Protein AF-A0A523KIH4-F1 (afdb_monomer_lite)

Secondary structure (DSSP, 8-state):
----------HHHHHHHHHHHHHHHHHHHTT------GGG-PPP--PPP-------PPP----------------S-------SS---EEEE-S-TT---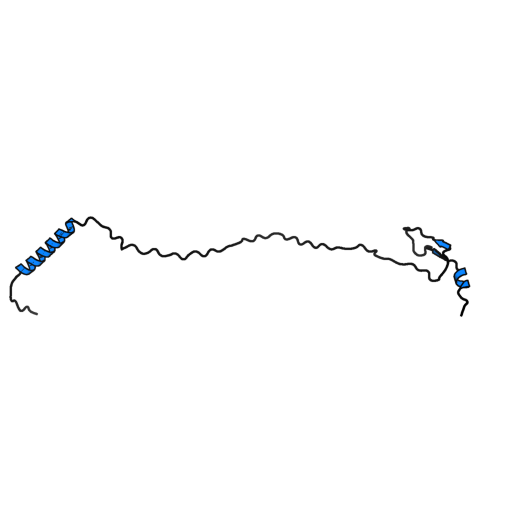-TT---EEE-THHHHHHS---

Foldseek 3Di:
DDDDDDDDDDPVVVVVVVVVVVVVVVVVVVPDDDDDDPVPDDDDDPDPDPDDDDDDDDDDDDDDDDDDDDDDDDDPDDDDDDDPDDFDWDDAQDDPPDDDDPPGGGTDGDCVVVVVPPDDD

pLDDT: mean 75.43, std 13.64, range [40.12, 91.69]

Radius of gyration: 67.26 Å; chains: 1; bounding box: 136×37×140 Å

Structure (mmCIF, N/CA/C/O backbone):
data_AF-A0A523KIH4-F1
#
_entry.id   AF-A0A523KIH4-F1
#
loop_
_atom_site.group_PDB
_atom_site.id
_atom_site.type_symbol
_atom_site.label_atom_id
_atom_site.label_alt_id
_atom_site.label_comp_id
_atom_site.label_asym_id
_atom_site.label_entity_id
_atom_site.label_seq_id
_atom_site.pdbx_PDB_ins_code
_atom_site.Cartn_x
_atom_site.Cartn_y
_atom_site.Cartn_z
_atom_site.occupancy
_atom_site.B_iso_or_equiv
_atom_site.auth_seq_id
_atom_site.auth_comp_id
_atom_site.auth_asym_id
_atom_site.auth_atom_id
_atom_site.pdbx_PDB_model_num
ATOM 1 N N . MET A 1 1 ? 107.332 -4.294 -74.606 1.00 41.84 1 MET A N 1
ATOM 2 C CA . MET A 1 1 ? 108.318 -4.668 -75.638 1.00 41.84 1 MET A CA 1
ATOM 3 C C . MET A 1 1 ? 107.647 -5.518 -76.693 1.00 41.84 1 MET A C 1
ATOM 5 O O . MET A 1 1 ? 107.159 -6.586 -76.376 1.00 41.84 1 MET A O 1
ATOM 9 N N . LYS A 1 2 ? 107.666 -4.979 -77.917 1.00 40.12 2 LYS A N 1
ATOM 10 C CA . LYS A 1 2 ? 107.912 -5.685 -79.179 1.00 40.12 2 LYS A CA 1
ATOM 11 C C . LYS A 1 2 ? 106.920 -6.809 -79.505 1.00 40.12 2 LYS A C 1
ATOM 13 O O . LYS A 1 2 ? 107.045 -7.923 -79.028 1.00 40.12 2 LYS A O 1
ATOM 18 N N . ARG A 1 3 ? 105.892 -6.506 -80.312 1.00 54.91 3 ARG A N 1
ATOM 19 C CA . ARG A 1 3 ? 105.977 -6.633 -81.788 1.00 54.91 3 ARG A CA 1
ATOM 20 C C . ARG A 1 3 ? 106.745 -7.889 -82.154 1.00 54.91 3 ARG A C 1
ATOM 22 O O . ARG A 1 3 ? 107.952 -7.829 -82.044 1.00 54.91 3 ARG A O 1
ATOM 29 N N . PHE A 1 4 ? 106.043 -8.915 -82.608 1.00 43.81 4 PHE A N 1
ATOM 30 C CA . PHE A 1 4 ? 106.456 -10.009 -83.495 1.00 43.81 4 PHE A CA 1
ATOM 31 C C . PHE A 1 4 ? 105.265 -10.986 -83.389 1.00 43.81 4 PHE A C 1
ATOM 33 O O . PHE A 1 4 ? 104.911 -11.382 -82.294 1.00 43.81 4 PHE A O 1
ATOM 40 N N . LEU A 1 5 ? 104.514 -11.348 -84.420 1.00 59.75 5 LEU A N 1
ATOM 41 C CA . LEU A 1 5 ? 104.965 -11.622 -85.763 1.00 59.75 5 LEU A CA 1
ATOM 42 C C . LEU A 1 5 ? 103.746 -11.642 -86.698 1.00 59.75 5 LEU A C 1
ATOM 44 O O . LEU A 1 5 ? 102.732 -12.277 -86.426 1.00 59.75 5 LEU A O 1
ATOM 48 N N . GLN A 1 6 ? 103.873 -10.917 -87.802 1.00 61.19 6 GLN A N 1
ATOM 49 C CA . GLN A 1 6 ? 103.025 -11.018 -88.982 1.00 61.19 6 GLN A CA 1
ATOM 50 C C . GLN A 1 6 ? 102.990 -12.460 -89.511 1.00 61.19 6 GLN A C 1
ATOM 52 O O . GLN A 1 6 ? 104.056 -13.059 -89.652 1.00 61.19 6 GLN A O 1
ATOM 57 N N . ARG A 1 7 ? 101.826 -12.944 -89.963 1.00 53.66 7 ARG A N 1
ATOM 58 C CA . ARG A 1 7 ? 101.710 -13.663 -91.247 1.00 53.66 7 ARG A CA 1
ATOM 59 C C . ARG A 1 7 ? 100.235 -13.822 -91.653 1.00 53.66 7 ARG A C 1
ATOM 61 O O . ARG A 1 7 ? 99.438 -14.303 -90.864 1.00 53.66 7 ARG A O 1
ATOM 68 N N . ASN A 1 8 ? 99.927 -13.467 -92.900 1.00 53.81 8 ASN A N 1
ATOM 69 C CA . ASN A 1 8 ? 98.686 -13.721 -93.655 1.00 53.81 8 ASN A CA 1
ATOM 70 C C . ASN A 1 8 ? 97.503 -12.737 -93.547 1.00 53.81 8 ASN A C 1
ATOM 72 O O . ASN A 1 8 ? 96.443 -12.997 -92.995 1.00 53.81 8 ASN A O 1
ATOM 76 N N . GLN A 1 9 ? 97.737 -11.604 -94.210 1.00 58.41 9 GLN A N 1
ATOM 77 C CA . GLN A 1 9 ? 96.862 -10.851 -95.115 1.00 58.41 9 GLN A CA 1
ATOM 78 C C . GLN A 1 9 ? 95.461 -11.424 -95.410 1.00 58.41 9 GLN A C 1
ATOM 80 O O . GLN A 1 9 ? 95.321 -12.381 -96.164 1.00 58.41 9 GLN A O 1
ATOM 85 N N . SER A 1 10 ? 94.426 -10.725 -94.937 1.00 56.53 10 SER A N 1
ATOM 86 C CA . SER A 1 10 ? 93.190 -10.457 -95.693 1.00 56.53 10 SER A CA 1
ATOM 87 C C . SER A 1 10 ? 92.411 -9.318 -95.016 1.00 56.53 10 SER A C 1
ATOM 89 O O . SER A 1 10 ? 91.389 -9.573 -94.380 1.00 56.53 10 SER A O 1
ATOM 91 N N . PRO A 1 11 ? 92.843 -8.043 -95.146 1.00 61.78 11 PRO A N 1
ATOM 92 C CA . PRO A 1 11 ? 92.003 -6.906 -94.734 1.00 61.78 11 PRO A CA 1
ATOM 93 C C . PRO A 1 11 ? 90.636 -6.920 -95.443 1.00 61.78 11 PRO A C 1
ATOM 95 O O . PRO A 1 11 ? 89.663 -6.381 -94.930 1.00 61.78 11 PRO A O 1
ATOM 98 N N . ILE A 1 12 ? 90.549 -7.616 -96.580 1.00 68.19 12 ILE A N 1
ATOM 99 C CA . ILE A 1 12 ? 89.334 -7.845 -97.364 1.00 68.19 12 ILE A CA 1
ATOM 100 C C . ILE A 1 12 ? 88.281 -8.642 -96.573 1.00 68.19 12 ILE A C 1
ATOM 102 O O . ILE A 1 12 ? 87.105 -8.298 -96.627 1.00 68.19 12 ILE A O 1
ATOM 106 N N . ALA A 1 13 ? 88.676 -9.658 -95.796 1.00 71.69 13 ALA A N 1
ATOM 107 C CA . ALA A 1 13 ? 87.726 -10.469 -95.027 1.00 71.69 13 ALA A CA 1
ATOM 108 C C . ALA A 1 13 ? 87.114 -9.675 -93.860 1.00 71.69 13 ALA A C 1
ATOM 110 O O . ALA A 1 13 ? 85.902 -9.697 -93.655 1.00 71.69 13 ALA A O 1
ATOM 111 N N . ALA A 1 14 ? 87.943 -8.912 -93.141 1.00 73.75 14 ALA A N 1
ATOM 112 C CA . ALA A 1 14 ? 87.481 -8.034 -92.066 1.00 73.75 14 ALA A CA 1
ATOM 113 C C . ALA A 1 14 ? 86.567 -6.913 -92.593 1.00 73.75 14 ALA A C 1
ATOM 115 O O . ALA A 1 14 ? 85.528 -6.619 -91.996 1.00 73.75 14 ALA A O 1
ATOM 116 N N . LEU A 1 15 ? 86.915 -6.324 -93.744 1.00 82.25 15 LEU A N 1
ATOM 117 C CA . LEU A 1 15 ? 86.096 -5.306 -94.400 1.00 82.25 15 LEU A CA 1
ATOM 118 C C . LEU A 1 15 ? 84.750 -5.884 -94.861 1.00 82.25 15 LEU A C 1
ATOM 120 O O . LEU A 1 15 ? 83.715 -5.268 -94.628 1.00 82.25 15 LEU A O 1
ATOM 124 N N . GLY A 1 16 ? 84.748 -7.090 -95.439 1.00 86.19 16 GLY A N 1
ATOM 125 C CA . GLY A 1 16 ? 83.533 -7.771 -95.889 1.00 86.19 16 GLY A CA 1
ATOM 126 C C . GLY A 1 16 ? 82.533 -8.022 -94.759 1.00 86.19 16 GLY A C 1
ATOM 127 O O . GLY A 1 16 ? 81.358 -7.695 -94.901 1.00 86.19 16 GLY A O 1
ATOM 128 N N . ILE A 1 17 ? 82.996 -8.527 -93.610 1.00 85.50 17 ILE A N 1
ATOM 129 C CA . ILE A 1 17 ? 82.136 -8.779 -92.438 1.00 85.50 17 ILE A CA 1
ATOM 130 C C . ILE A 1 17 ? 81.565 -7.472 -91.880 1.00 85.50 17 ILE A C 1
ATOM 132 O O . ILE A 1 17 ? 80.386 -7.408 -91.525 1.00 85.50 17 ILE A O 1
ATOM 136 N N . THR A 1 18 ? 82.390 -6.423 -91.830 1.00 85.19 18 THR A N 1
ATOM 137 C CA . THR A 1 18 ? 81.966 -5.103 -91.348 1.00 85.19 18 THR A CA 1
ATOM 138 C C . THR A 1 18 ? 80.864 -4.542 -92.244 1.00 85.19 18 THR A C 1
ATOM 140 O O . THR A 1 18 ? 79.792 -4.206 -91.749 1.00 85.19 18 THR A O 1
ATOM 143 N N . VAL A 1 19 ? 81.075 -4.538 -93.566 1.00 91.44 19 VAL A N 1
ATOM 144 C CA . VAL A 1 19 ? 80.085 -4.054 -94.542 1.00 91.44 19 VAL A CA 1
ATOM 145 C C . VAL A 1 19 ? 78.804 -4.884 -94.497 1.00 91.44 19 VAL A C 1
ATOM 147 O O . VAL A 1 19 ? 77.721 -4.307 -94.465 1.00 91.44 19 VAL A O 1
ATOM 150 N N . ALA A 1 20 ? 78.903 -6.214 -94.441 1.00 88.94 20 ALA A N 1
ATOM 151 C CA . ALA A 1 20 ? 77.740 -7.096 -94.355 1.00 88.94 20 ALA A CA 1
ATOM 152 C C . ALA A 1 20 ? 76.897 -6.818 -93.100 1.00 88.94 20 ALA A C 1
ATOM 154 O O . ALA A 1 20 ? 75.673 -6.738 -93.181 1.00 88.94 20 ALA A O 1
ATOM 155 N N . SER A 1 21 ? 77.550 -6.601 -91.955 1.00 83.62 21 SER A N 1
ATOM 156 C CA . SER A 1 21 ? 76.873 -6.283 -90.693 1.00 83.62 21 SER A CA 1
ATOM 157 C C . SER A 1 21 ? 76.201 -4.909 -90.742 1.00 83.62 21 SER A C 1
ATOM 159 O O . SER A 1 21 ? 75.058 -4.765 -90.312 1.00 83.62 21 SER A O 1
ATOM 161 N N . THR A 1 22 ? 76.874 -3.900 -91.307 1.00 85.88 22 THR A N 1
ATOM 162 C CA . THR A 1 22 ? 76.299 -2.558 -91.476 1.00 85.88 22 THR A CA 1
ATOM 163 C C . THR A 1 22 ? 75.101 -2.575 -92.425 1.00 85.88 22 THR A C 1
ATOM 165 O O . THR A 1 22 ? 74.081 -1.964 -92.114 1.00 85.88 22 THR A O 1
ATOM 168 N N . LEU A 1 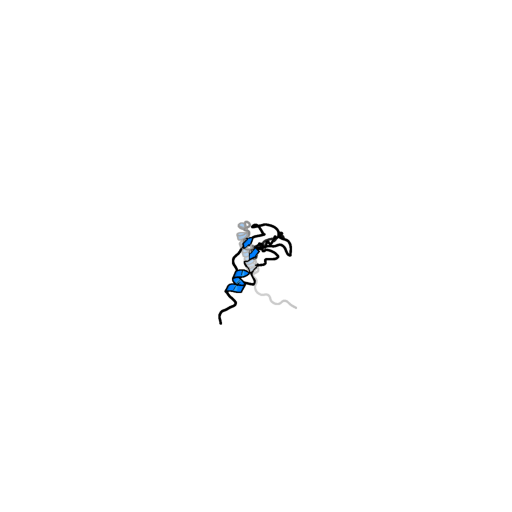23 ? 75.184 -3.307 -93.545 1.00 86.62 23 LEU A N 1
ATOM 169 C CA . LEU A 1 23 ? 74.067 -3.457 -94.483 1.00 86.62 23 LEU A CA 1
ATOM 170 C C . LEU A 1 23 ? 72.874 -4.172 -93.837 1.00 86.62 23 LEU A C 1
ATOM 172 O O . LEU A 1 23 ? 71.733 -3.765 -94.038 1.00 86.62 23 LEU A O 1
ATOM 176 N N . TRP A 1 24 ? 73.135 -5.218 -93.050 1.00 86.38 24 TRP A N 1
ATOM 177 C CA . TRP A 1 24 ? 72.094 -5.980 -92.365 1.00 86.38 24 TRP A CA 1
ATOM 178 C C . TRP A 1 24 ? 71.329 -5.123 -91.353 1.00 86.38 24 TRP A C 1
ATOM 180 O O . TRP A 1 24 ? 70.098 -5.118 -91.352 1.00 86.38 24 TRP A O 1
ATOM 190 N N . LEU A 1 25 ? 72.048 -4.329 -90.554 1.00 81.88 25 LEU A N 1
ATOM 191 C CA . LEU A 1 25 ? 71.435 -3.398 -89.607 1.00 81.88 25 LEU A CA 1
ATOM 192 C C . LEU A 1 25 ? 70.618 -2.316 -90.322 1.00 81.88 25 LEU A C 1
ATOM 194 O O . LEU A 1 25 ? 69.469 -2.087 -89.949 1.00 81.88 25 LEU A O 1
ATOM 198 N N . LEU A 1 26 ? 71.158 -1.709 -91.386 1.00 78.19 26 LEU A N 1
ATOM 199 C CA . LEU A 1 26 ? 70.426 -0.704 -92.168 1.00 78.19 26 LEU A CA 1
ATOM 200 C C . LEU A 1 26 ? 69.159 -1.277 -92.819 1.00 78.19 26 LEU A C 1
ATOM 202 O O . LEU A 1 26 ? 68.142 -0.587 -92.891 1.00 78.19 26 LEU A O 1
ATOM 206 N N . SER A 1 27 ? 69.196 -2.542 -93.253 1.00 76.44 27 SER A N 1
ATOM 207 C CA . SER A 1 27 ? 68.032 -3.229 -93.822 1.00 76.44 27 SER A CA 1
ATOM 208 C C . SER A 1 27 ? 66.926 -3.472 -92.790 1.00 76.44 27 SER A C 1
ATOM 210 O O . SER A 1 27 ? 65.760 -3.558 -93.171 1.00 76.44 27 SER A O 1
ATOM 212 N N . GLY A 1 28 ? 67.265 -3.579 -91.502 1.00 67.38 28 GLY A N 1
ATOM 213 C CA . GLY A 1 28 ? 66.299 -3.761 -90.415 1.00 67.38 28 GLY A CA 1
ATOM 214 C C . GLY A 1 28 ? 65.718 -2.452 -89.871 1.00 67.38 28 GLY A C 1
ATOM 215 O O . GLY A 1 28 ? 64.570 -2.422 -89.433 1.00 67.38 28 GLY A O 1
ATOM 216 N N . THR A 1 29 ? 66.467 -1.345 -89.931 1.00 68.44 29 THR A N 1
ATOM 217 C CA . THR A 1 29 ? 66.033 -0.053 -89.363 1.00 68.44 29 THR A CA 1
ATOM 218 C C . THR A 1 29 ? 65.024 0.710 -90.226 1.00 68.44 29 THR A C 1
ATOM 220 O O . THR A 1 29 ? 64.397 1.649 -89.747 1.00 68.44 29 THR A O 1
ATOM 223 N N . GLY A 1 30 ? 64.813 0.304 -91.484 1.00 60.09 30 GLY A N 1
ATOM 224 C CA . GLY A 1 30 ? 63.793 0.892 -92.367 1.00 60.09 30 GLY A CA 1
ATOM 225 C C . GLY A 1 30 ? 62.341 0.579 -91.969 1.00 60.09 30 GLY A C 1
ATOM 226 O O . GLY A 1 30 ? 61.424 1.180 -92.522 1.00 60.09 30 GLY A O 1
ATOM 227 N N . ALA A 1 31 ? 62.126 -0.334 -91.012 1.00 58.56 31 ALA A N 1
ATOM 228 C CA . ALA A 1 31 ? 60.803 -0.768 -90.552 1.00 58.56 31 ALA A CA 1
ATOM 229 C C . ALA A 1 31 ? 60.540 -0.520 -89.051 1.00 58.56 31 ALA A C 1
ATOM 231 O O . ALA A 1 31 ? 59.519 -0.962 -88.527 1.00 58.56 31 ALA A O 1
ATOM 232 N N . THR A 1 32 ? 61.412 0.201 -88.338 1.00 57.44 32 THR A N 1
ATOM 233 C CA . THR A 1 32 ? 61.204 0.515 -86.914 1.00 57.44 32 THR A CA 1
ATOM 234 C C . THR A 1 32 ? 60.481 1.849 -86.750 1.00 57.44 32 THR A C 1
ATOM 236 O O . THR A 1 32 ? 61.052 2.843 -86.302 1.00 57.44 32 THR A O 1
ATOM 239 N N . GLY A 1 33 ? 59.198 1.869 -87.118 1.00 53.84 33 GLY A N 1
ATOM 240 C CA . GLY A 1 33 ? 58.251 2.783 -86.485 1.00 53.84 33 GLY A CA 1
ATOM 241 C C . GLY A 1 33 ? 58.174 2.441 -84.996 1.00 53.84 33 GLY A C 1
ATOM 242 O O . GLY A 1 33 ? 58.111 1.265 -84.645 1.00 53.84 33 GLY A O 1
ATOM 243 N N . SER A 1 34 ? 58.242 3.451 -84.126 1.00 53.41 34 SER A N 1
ATOM 244 C CA . SER A 1 34 ? 58.220 3.311 -82.664 1.00 53.41 34 SER A CA 1
ATOM 245 C C . SER A 1 34 ? 57.078 2.417 -82.167 1.00 53.41 34 SER A C 1
ATOM 247 O O . SER A 1 34 ? 55.968 2.892 -81.930 1.00 53.41 34 SER A O 1
ATOM 249 N N . ALA A 1 35 ? 57.365 1.141 -81.928 1.00 56.28 35 ALA A N 1
ATOM 250 C CA . ALA A 1 35 ? 56.558 0.294 -81.068 1.00 56.28 35 ALA A CA 1
ATOM 251 C C . ALA A 1 35 ? 57.091 0.461 -79.638 1.00 56.28 35 ALA A C 1
ATOM 253 O O . ALA A 1 35 ? 58.185 0.002 -79.312 1.00 56.28 35 ALA A O 1
ATOM 254 N N . ARG A 1 36 ? 56.343 1.185 -78.798 1.00 54.41 36 ARG A N 1
ATOM 255 C CA . ARG A 1 36 ? 56.550 1.181 -77.343 1.00 54.41 36 ARG A CA 1
ATOM 256 C C . ARG A 1 36 ? 56.330 -0.243 -76.840 1.00 54.41 36 ARG A C 1
ATOM 258 O O . ARG A 1 36 ? 55.273 -0.810 -77.095 1.00 54.41 36 ARG A O 1
ATOM 265 N N . ASP A 1 37 ? 57.312 -0.778 -76.129 1.00 51.59 37 ASP A N 1
ATOM 266 C CA . ASP A 1 37 ? 57.230 -2.073 -75.463 1.00 51.59 37 ASP A CA 1
ATOM 267 C C . ASP A 1 37 ? 56.373 -1.940 -74.181 1.00 51.59 37 ASP A C 1
ATOM 269 O O . ASP A 1 37 ? 56.773 -1.214 -73.265 1.00 51.59 37 ASP A O 1
ATOM 273 N N . PRO A 1 38 ? 55.190 -2.579 -74.093 1.00 56.69 38 PRO A N 1
ATOM 274 C CA . PRO A 1 38 ? 54.322 -2.524 -72.912 1.00 56.69 38 PRO A CA 1
ATOM 275 C C . PRO A 1 38 ? 54.864 -3.343 -71.724 1.00 56.69 38 PRO A C 1
ATOM 277 O O . PRO A 1 38 ? 54.243 -3.384 -70.667 1.00 56.69 38 PRO A O 1
ATOM 280 N N . SER A 1 39 ? 56.028 -3.983 -71.863 1.00 59.97 39 SER A N 1
ATOM 281 C CA . SER A 1 39 ? 56.614 -4.868 -70.845 1.00 59.97 39 SER A CA 1
ATOM 282 C C . SER A 1 39 ? 57.292 -4.146 -69.671 1.00 59.97 39 SER A C 1
ATOM 284 O O . SER A 1 39 ? 57.735 -4.799 -68.729 1.00 59.97 39 SER A O 1
ATOM 286 N N . LEU A 1 40 ? 57.407 -2.812 -69.713 1.00 56.12 40 LEU A N 1
ATOM 287 C CA . LEU A 1 40 ? 58.065 -1.996 -68.678 1.00 56.12 40 LEU A CA 1
ATOM 288 C C . LEU A 1 40 ? 57.088 -1.374 -67.663 1.00 56.12 40 LEU A C 1
ATOM 290 O O . LEU A 1 40 ? 57.450 -0.436 -66.950 1.00 56.12 40 LEU A O 1
ATOM 294 N N . GLU A 1 41 ? 55.856 -1.874 -67.578 1.00 59.88 41 GLU A N 1
ATOM 295 C CA . GLU A 1 41 ? 54.870 -1.402 -66.607 1.00 59.88 41 GLU A CA 1
ATOM 296 C C . GLU A 1 41 ? 54.967 -2.225 -65.312 1.00 59.88 41 GLU A C 1
ATOM 298 O O . GLU A 1 41 ? 54.750 -3.437 -65.296 1.00 59.88 41 GLU A O 1
ATOM 303 N N . ALA A 1 42 ? 55.369 -1.573 -64.216 1.00 64.25 42 ALA A N 1
ATOM 304 C CA . ALA A 1 42 ? 55.468 -2.218 -62.909 1.00 64.25 42 ALA A CA 1
ATOM 305 C C . ALA A 1 42 ? 54.080 -2.714 -62.454 1.00 64.25 42 ALA A C 1
ATOM 307 O O . ALA A 1 42 ? 53.099 -1.982 -62.611 1.00 64.25 42 ALA A O 1
ATOM 308 N N . PRO A 1 43 ? 53.971 -3.922 -61.865 1.00 63.94 43 PRO A N 1
ATOM 309 C CA . PRO A 1 43 ? 52.685 -4.445 -61.428 1.00 63.94 43 PRO A CA 1
ATOM 310 C C . PRO A 1 43 ? 52.063 -3.527 -60.362 1.00 63.94 43 PRO A C 1
ATOM 312 O O . PRO A 1 43 ? 52.781 -3.011 -59.496 1.00 63.94 43 PRO A O 1
ATOM 315 N N . PRO A 1 44 ? 50.736 -3.311 -60.394 1.00 61.72 44 PRO A N 1
ATOM 316 C CA . PRO A 1 44 ? 50.060 -2.499 -59.396 1.00 61.72 44 PRO A CA 1
ATOM 317 C C . PRO A 1 44 ? 50.229 -3.144 -58.016 1.00 61.72 44 PRO A C 1
ATOM 319 O O . PRO A 1 44 ? 49.926 -4.317 -57.817 1.00 61.72 44 PRO A O 1
ATOM 322 N N . VAL A 1 45 ? 50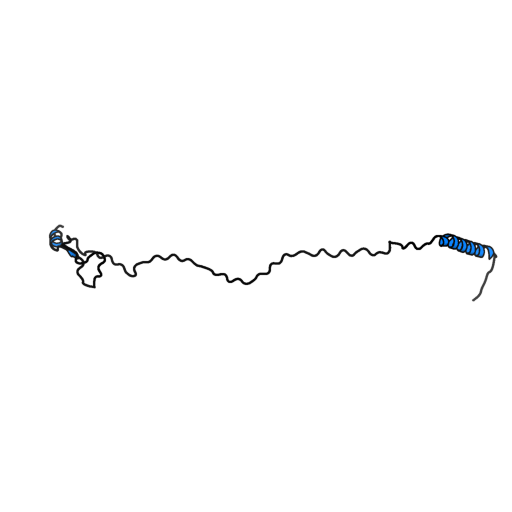.735 -2.372 -57.054 1.00 66.25 45 VAL A N 1
ATOM 323 C CA . VAL A 1 45 ? 50.823 -2.798 -55.653 1.00 66.25 45 VAL A CA 1
ATOM 324 C C . VAL A 1 45 ? 49.401 -2.937 -55.110 1.00 66.25 45 VAL A C 1
ATOM 326 O O . VAL A 1 45 ? 48.696 -1.934 -54.963 1.00 66.25 45 VAL A O 1
ATOM 329 N N . ASP A 1 46 ? 48.992 -4.170 -54.807 1.00 64.38 46 ASP A N 1
ATOM 330 C CA . ASP A 1 46 ? 47.725 -4.459 -54.138 1.00 64.38 46 ASP A CA 1
ATOM 331 C C . ASP A 1 46 ? 47.713 -3.769 -52.770 1.00 64.38 46 ASP A C 1
ATOM 333 O O . ASP A 1 46 ? 48.445 -4.119 -51.841 1.00 64.38 46 ASP A O 1
ATOM 337 N N . ARG A 1 47 ? 46.893 -2.723 -52.652 1.00 67.69 47 ARG A N 1
ATOM 338 C CA . ARG A 1 47 ? 46.693 -2.024 -51.382 1.00 67.69 47 ARG A CA 1
ATOM 339 C C . ARG A 1 47 ? 45.929 -2.967 -50.448 1.00 67.69 47 ARG A C 1
ATOM 341 O O . ARG A 1 47 ? 44.899 -3.497 -50.867 1.00 67.69 47 ARG A O 1
ATOM 348 N N . PRO A 1 48 ? 46.371 -3.166 -49.193 1.00 68.44 48 PRO A N 1
ATOM 349 C CA . PRO A 1 48 ? 45.674 -4.054 -48.273 1.00 68.44 48 PRO A CA 1
ATOM 350 C C . PRO A 1 48 ? 44.223 -3.596 -48.098 1.00 68.44 48 PRO A C 1
ATOM 352 O O . PRO A 1 48 ? 43.950 -2.407 -47.906 1.00 68.44 48 PRO A O 1
ATOM 355 N N . ALA A 1 49 ? 43.289 -4.545 -48.195 1.00 72.06 49 ALA A N 1
ATOM 356 C CA . ALA A 1 49 ? 41.864 -4.282 -48.058 1.00 72.06 49 ALA A CA 1
ATOM 357 C C . ALA A 1 49 ? 41.580 -3.598 -46.712 1.00 72.06 49 ALA A C 1
ATOM 359 O O . ALA A 1 49 ? 41.938 -4.108 -45.650 1.00 72.06 49 ALA A O 1
ATOM 360 N N . VAL A 1 50 ? 40.941 -2.428 -46.755 1.00 73.38 50 VAL A N 1
ATOM 361 C CA . VAL A 1 50 ? 40.639 -1.647 -45.551 1.00 73.38 50 VAL A CA 1
ATOM 362 C C . VAL A 1 50 ? 39.603 -2.401 -44.713 1.00 73.38 50 VAL A C 1
ATOM 364 O O . VAL A 1 50 ? 38.447 -2.550 -45.120 1.00 73.38 50 VAL A O 1
ATOM 367 N N . THR A 1 51 ? 40.013 -2.879 -43.537 1.00 75.69 51 THR A N 1
ATOM 368 C CA . THR A 1 51 ? 39.139 -3.577 -42.587 1.00 75.69 51 THR A CA 1
ATOM 369 C C . THR A 1 51 ? 38.005 -2.659 -42.141 1.00 75.69 51 THR A C 1
ATOM 371 O O . THR A 1 51 ? 38.216 -1.634 -41.492 1.00 75.69 51 THR A O 1
ATOM 374 N N . ARG A 1 52 ? 36.774 -3.034 -42.492 1.00 78.44 52 ARG A N 1
ATOM 375 C CA . ARG A 1 52 ? 35.574 -2.256 -42.184 1.00 78.44 52 ARG A CA 1
ATOM 376 C C . ARG A 1 52 ? 35.162 -2.479 -40.733 1.00 78.44 52 ARG A C 1
ATOM 378 O O . ARG A 1 52 ? 34.729 -3.569 -40.372 1.00 78.44 52 ARG A O 1
ATOM 385 N N . VAL A 1 53 ? 35.236 -1.427 -39.926 1.00 80.88 53 VAL A N 1
ATOM 386 C CA . VAL A 1 53 ? 34.727 -1.416 -38.549 1.00 80.88 53 VAL A CA 1
ATOM 387 C C . VAL A 1 53 ? 33.374 -0.713 -38.487 1.00 80.88 53 VAL A C 1
ATOM 389 O O . VAL A 1 53 ? 33.093 0.198 -39.264 1.00 80.88 53 VAL A O 1
ATOM 392 N N . ARG A 1 54 ? 32.517 -1.140 -37.558 1.00 77.50 54 ARG A N 1
ATOM 393 C CA . ARG A 1 54 ? 31.251 -0.467 -37.257 1.00 77.50 54 ARG A CA 1
ATOM 394 C C . ARG A 1 54 ? 31.414 0.267 -35.934 1.00 77.50 54 ARG A C 1
ATOM 396 O O . ARG A 1 54 ? 31.633 -0.367 -34.907 1.00 77.50 54 ARG A O 1
ATOM 403 N N . VAL A 1 55 ? 31.298 1.588 -35.972 1.00 83.00 55 VAL A N 1
ATOM 404 C CA . VAL A 1 55 ? 31.328 2.439 -34.779 1.00 83.00 55 VAL A CA 1
ATOM 405 C C . VAL A 1 55 ? 29.921 2.925 -34.455 1.00 83.00 55 VAL A C 1
ATOM 407 O O . VAL A 1 55 ? 29.096 3.113 -35.349 1.00 83.00 55 VAL A O 1
ATOM 410 N N . LYS A 1 56 ? 29.645 3.117 -33.167 1.00 82.56 56 LYS A N 1
ATOM 411 C CA . LYS A 1 56 ? 28.431 3.765 -32.678 1.00 82.56 56 LYS A CA 1
ATOM 412 C C . LYS A 1 56 ? 28.846 4.845 -31.690 1.00 82.56 56 LYS A C 1
ATOM 414 O O . LYS A 1 56 ? 29.458 4.534 -30.673 1.00 82.56 56 LYS A O 1
ATOM 419 N N . THR A 1 57 ? 28.504 6.091 -31.988 1.00 80.62 57 THR A N 1
ATOM 420 C CA . THR A 1 57 ? 28.703 7.208 -31.063 1.00 80.62 57 THR A CA 1
ATOM 421 C C . THR A 1 57 ? 27.627 7.135 -29.986 1.00 80.62 57 THR A C 1
ATOM 423 O O . THR A 1 57 ? 26.439 7.050 -30.299 1.00 80.62 57 THR A O 1
ATOM 426 N N . MET A 1 58 ? 28.036 7.087 -28.719 1.00 76.25 58 MET A N 1
ATOM 427 C CA . MET A 1 58 ? 27.117 7.100 -27.584 1.00 76.25 58 MET A CA 1
ATOM 428 C C . MET A 1 58 ? 27.052 8.510 -27.013 1.00 76.25 58 MET A C 1
ATOM 430 O O . MET A 1 58 ? 28.074 9.069 -26.624 1.00 76.25 58 MET A O 1
ATOM 434 N N . GLU A 1 59 ? 25.847 9.063 -26.950 1.00 82.94 59 GLU A N 1
ATOM 435 C CA . GLU A 1 59 ? 25.580 10.342 -26.301 1.00 82.94 59 GLU A CA 1
ATOM 436 C C . GLU A 1 59 ? 24.942 10.112 -24.932 1.00 82.94 59 GLU A C 1
ATOM 438 O O . GLU A 1 59 ? 24.200 9.149 -24.719 1.00 82.94 59 GLU A O 1
ATOM 443 N N . SER A 1 60 ? 25.253 10.997 -23.987 1.00 76.00 60 SER A N 1
ATOM 444 C CA . SER A 1 60 ? 24.705 10.926 -22.637 1.00 76.00 60 SER A CA 1
ATOM 445 C C . SER A 1 60 ? 23.225 11.289 -22.662 1.00 76.00 60 SER A C 1
ATOM 447 O O . SER A 1 60 ? 22.855 12.423 -22.965 1.00 76.00 60 SER A O 1
ATOM 449 N N . GLN A 1 61 ? 22.373 10.326 -22.322 1.00 81.12 61 GLN A N 1
ATOM 450 C CA . GLN A 1 61 ? 20.949 10.552 -22.117 1.00 81.12 61 GLN A CA 1
ATOM 451 C C . GLN A 1 61 ? 20.616 10.401 -20.635 1.00 81.12 61 GLN A C 1
ATOM 453 O O . GLN A 1 61 ? 21.070 9.474 -19.960 1.00 81.12 61 GLN A O 1
ATOM 458 N N . ARG A 1 62 ? 19.806 11.325 -20.114 1.00 74.69 62 ARG A N 1
ATOM 459 C CA . ARG A 1 62 ? 19.324 11.280 -18.732 1.00 74.69 62 ARG A CA 1
ATOM 460 C C . ARG A 1 62 ? 18.358 10.103 -18.580 1.00 74.69 62 ARG A C 1
ATOM 462 O O . ARG A 1 62 ? 17.227 10.168 -19.047 1.00 74.69 62 ARG A O 1
ATOM 469 N N . VAL A 1 63 ? 18.799 9.046 -17.903 1.00 78.62 63 VAL A N 1
ATOM 470 C CA . VAL A 1 63 ? 17.952 7.894 -17.568 1.00 78.62 63 VAL A CA 1
ATOM 471 C C . VAL A 1 63 ? 17.228 8.180 -16.257 1.00 78.62 63 VAL A C 1
ATOM 473 O O . VAL A 1 63 ? 17.849 8.205 -15.194 1.00 78.62 63 VAL A O 1
ATOM 476 N N . ILE A 1 64 ? 15.916 8.396 -16.326 1.00 76.94 64 ILE A N 1
ATOM 477 C CA . ILE A 1 64 ? 15.065 8.507 -15.139 1.00 76.94 64 ILE A CA 1
ATOM 478 C C . ILE A 1 64 ? 14.660 7.089 -14.740 1.00 76.94 64 ILE A C 1
ATOM 480 O O . ILE A 1 64 ? 14.022 6.378 -15.512 1.00 76.94 64 ILE A O 1
ATOM 484 N N . ARG A 1 65 ? 15.083 6.658 -13.551 1.00 80.69 65 ARG A N 1
ATOM 485 C CA . ARG A 1 65 ? 14.698 5.367 -12.974 1.00 80.69 65 ARG A CA 1
ATOM 486 C C . ARG A 1 65 ? 13.502 5.603 -12.063 1.00 80.69 65 ARG A C 1
ATOM 488 O O . ARG A 1 65 ? 13.639 6.298 -11.062 1.00 80.69 65 ARG A O 1
ATOM 495 N N . GLU A 1 66 ? 12.353 5.048 -12.418 1.00 80.81 66 GLU A N 1
ATOM 496 C CA . GLU A 1 66 ? 11.158 5.093 -11.579 1.00 80.81 66 GLU A CA 1
ATOM 497 C C . GLU A 1 66 ? 11.066 3.819 -10.733 1.00 80.81 66 GLU A C 1
ATOM 499 O O . GLU A 1 66 ? 11.337 2.717 -11.213 1.00 80.81 66 GLU A O 1
ATOM 504 N N . VAL A 1 67 ? 10.702 3.974 -9.460 1.00 79.31 67 VAL A N 1
ATOM 505 C CA . VAL A 1 67 ? 10.419 2.864 -8.546 1.00 79.31 67 VAL A CA 1
ATOM 506 C C . VAL A 1 67 ? 8.990 3.042 -8.054 1.00 79.31 67 VAL A C 1
ATOM 508 O O . VAL A 1 67 ? 8.702 3.968 -7.299 1.00 79.31 67 VAL A O 1
ATOM 511 N N . ILE A 1 68 ? 8.092 2.160 -8.491 1.00 79.50 68 ILE A N 1
ATOM 512 C CA . ILE A 1 68 ? 6.688 2.169 -8.071 1.00 79.50 68 ILE A CA 1
ATOM 513 C C . ILE A 1 68 ? 6.579 1.359 -6.778 1.00 79.50 68 ILE A C 1
ATOM 515 O O . ILE A 1 68 ? 6.739 0.138 -6.787 1.00 79.50 68 ILE A O 1
ATOM 519 N N . ILE A 1 69 ? 6.320 2.039 -5.660 1.00 85.38 69 ILE A N 1
ATOM 520 C CA . ILE A 1 69 ? 6.112 1.407 -4.353 1.00 85.38 69 ILE A CA 1
ATOM 521 C C . ILE A 1 69 ? 4.615 1.387 -4.054 1.00 85.38 69 ILE A C 1
ATOM 523 O O . ILE A 1 69 ? 3.980 2.432 -3.926 1.00 85.38 69 ILE A O 1
ATOM 527 N N . TYR A 1 70 ? 4.055 0.190 -3.902 1.00 84.00 70 TYR A N 1
ATOM 528 C CA . TYR A 1 70 ? 2.674 0.011 -3.468 1.00 84.00 70 TYR A CA 1
ATOM 529 C C . TYR A 1 70 ? 2.613 0.012 -1.938 1.00 84.00 70 TYR A C 1
ATOM 531 O O . TYR A 1 70 ? 3.091 -0.916 -1.290 1.00 84.00 70 TYR A O 1
ATOM 539 N N . GLY A 1 71 ? 2.024 1.058 -1.359 1.00 85.50 71 GLY A N 1
ATOM 540 C CA . GLY A 1 71 ? 1.742 1.151 0.073 1.00 85.50 71 GLY A CA 1
ATOM 541 C C . GLY A 1 71 ? 0.250 0.988 0.354 1.00 85.50 71 GLY A C 1
ATOM 542 O O . GLY A 1 71 ? -0.584 1.466 -0.412 1.00 85.50 71 GLY A O 1
ATOM 543 N N . LYS A 1 72 ? -0.096 0.328 1.462 1.00 82.56 72 LYS A N 1
ATOM 544 C CA . LYS A 1 72 ? -1.460 0.323 2.008 1.00 82.56 72 LYS A CA 1
ATOM 545 C C . LYS A 1 72 ? -1.518 1.286 3.189 1.00 82.56 72 LYS A C 1
ATOM 547 O O . LYS A 1 72 ? -0.590 1.329 3.992 1.00 82.56 72 LYS A O 1
ATOM 552 N N . THR A 1 73 ? -2.591 2.063 3.294 1.00 85.69 73 THR A N 1
ATOM 553 C CA . THR A 1 73 ? -2.816 2.933 4.452 1.00 85.69 73 THR A CA 1
ATOM 554 C C . THR A 1 73 ? -3.337 2.103 5.617 1.00 85.69 73 THR A C 1
ATOM 556 O O . THR A 1 73 ? -4.371 1.449 5.498 1.00 85.69 73 THR A O 1
ATOM 559 N N . GLU A 1 74 ? -2.645 2.165 6.749 1.00 83.94 74 GLU A N 1
ATOM 560 C CA . GLU A 1 74 ? -3.075 1.550 8.002 1.00 83.94 74 GLU A CA 1
ATOM 561 C C . GLU A 1 74 ? -3.307 2.624 9.066 1.00 83.94 74 GLU A C 1
ATOM 563 O O . GLU A 1 74 ? -2.708 3.702 9.046 1.00 83.94 74 GLU A O 1
ATOM 568 N N . ALA A 1 75 ? -4.213 2.345 10.002 1.00 83.94 75 ALA A N 1
ATOM 569 C CA . ALA A 1 75 ? -4.452 3.242 11.120 1.00 83.94 75 ALA A CA 1
ATOM 570 C C . ALA A 1 75 ? -3.212 3.279 12.024 1.00 83.94 75 ALA A C 1
ATOM 572 O O . ALA A 1 75 ? -2.737 2.235 12.462 1.00 83.94 75 ALA A O 1
ATOM 573 N N . SER A 1 76 ? -2.736 4.480 12.374 1.00 85.69 76 SER A N 1
ATOM 574 C CA . SER A 1 76 ? -1.590 4.645 13.284 1.00 85.69 76 SER A CA 1
ATOM 575 C C . SER A 1 76 ? -1.804 3.941 14.632 1.00 85.69 76 SER A C 1
ATOM 577 O O . SER A 1 76 ? -0.843 3.492 15.255 1.00 85.69 76 SER A O 1
ATOM 579 N N . ARG A 1 77 ? -3.062 3.846 15.090 1.00 85.00 77 ARG A N 1
ATOM 580 C CA . ARG A 1 77 ? -3.465 3.135 16.308 1.00 85.00 77 ARG A CA 1
ATOM 581 C C . ARG A 1 77 ? -4.847 2.520 16.111 1.00 85.00 77 ARG A C 1
ATOM 583 O O . ARG A 1 77 ? -5.762 3.198 15.651 1.00 85.00 77 ARG A O 1
ATOM 590 N N . SER A 1 78 ? -5.003 1.261 16.501 1.00 90.00 78 SER A N 1
ATOM 591 C CA . SER A 1 78 ? -6.287 0.561 16.551 1.00 90.00 78 SER A CA 1
ATOM 592 C C . SER A 1 78 ? -6.370 -0.221 17.856 1.00 90.00 78 SER A C 1
ATOM 594 O O . SER A 1 78 ? -5.395 -0.855 18.259 1.00 90.00 78 SER A O 1
ATOM 596 N N . VAL A 1 79 ? -7.513 -0.152 18.538 1.00 88.19 79 VAL A N 1
ATOM 597 C CA . VAL A 1 79 ? -7.752 -0.861 19.800 1.00 88.19 79 VAL A CA 1
ATOM 598 C C . VAL A 1 79 ? -9.094 -1.568 19.709 1.00 88.19 79 VAL A C 1
ATOM 600 O O . VAL A 1 79 ? -10.106 -0.963 19.368 1.00 88.19 79 VAL A O 1
ATOM 603 N N . THR A 1 80 ? -9.105 -2.856 20.040 1.00 90.50 80 THR A N 1
ATOM 604 C CA . THR A 1 80 ? -10.344 -3.620 20.208 1.00 90.50 80 THR A CA 1
ATOM 605 C C . THR A 1 80 ? -10.743 -3.578 21.675 1.00 90.50 80 THR A C 1
ATOM 607 O O . THR A 1 80 ? -10.041 -4.123 22.526 1.00 90.50 80 THR A O 1
ATOM 610 N N . LEU A 1 81 ? -11.864 -2.929 21.979 1.00 88.88 81 LEU A N 1
ATOM 611 C CA . LEU A 1 81 ? -12.413 -2.890 23.331 1.00 88.88 81 LEU A CA 1
ATOM 612 C C . LEU A 1 81 ? -13.148 -4.200 23.624 1.00 88.88 81 LEU A C 1
ATOM 614 O O . LEU A 1 81 ? -13.981 -4.638 22.833 1.00 88.88 81 LEU A O 1
ATOM 618 N N . ARG A 1 82 ? -12.837 -4.822 24.762 1.00 88.62 82 ARG A N 1
ATOM 619 C CA . ARG A 1 82 ? -13.501 -6.038 25.244 1.00 88.62 82 ARG A CA 1
ATOM 620 C C . ARG A 1 82 ? -14.039 -5.808 26.646 1.00 88.62 82 ARG A C 1
ATOM 622 O O . ARG A 1 82 ? -13.400 -5.138 27.456 1.00 88.62 82 ARG A O 1
ATOM 629 N N . ALA A 1 83 ? -15.205 -6.376 26.924 1.00 88.75 83 ALA A N 1
ATOM 630 C CA . ALA A 1 83 ? -15.741 -6.410 28.272 1.00 88.75 83 ALA A CA 1
ATOM 631 C C . ALA A 1 83 ? -14.875 -7.323 29.152 1.00 88.75 83 ALA A C 1
ATOM 633 O O . ALA A 1 83 ? -14.408 -8.367 28.703 1.00 88.75 83 ALA A O 1
ATOM 634 N N . LYS A 1 84 ? -14.654 -6.920 30.406 1.00 85.69 84 LYS A N 1
ATOM 635 C CA . LYS A 1 84 ? -13.933 -7.737 31.396 1.00 85.69 84 LYS A CA 1
ATOM 636 C C . LYS A 1 84 ? -14.776 -8.914 31.901 1.00 85.69 84 LYS A C 1
ATOM 638 O O . LYS A 1 84 ? -14.222 -9.907 32.354 1.00 85.69 84 LYS A O 1
ATOM 643 N N . ILE A 1 85 ? -16.094 -8.760 31.866 1.00 85.50 85 ILE A N 1
ATOM 644 C CA . ILE A 1 85 ? -17.071 -9.732 32.348 1.00 85.50 85 ILE A CA 1
ATOM 645 C C . ILE A 1 85 ? -18.094 -9.991 31.250 1.00 85.50 85 ILE A C 1
ATOM 647 O O . ILE A 1 85 ? -18.396 -9.091 30.461 1.00 85.50 85 ILE A O 1
ATOM 651 N N . ASP A 1 86 ? -18.646 -11.197 31.243 1.00 82.75 86 ASP A N 1
ATOM 652 C CA . ASP A 1 86 ? -19.821 -11.498 30.440 1.00 82.75 86 ASP A 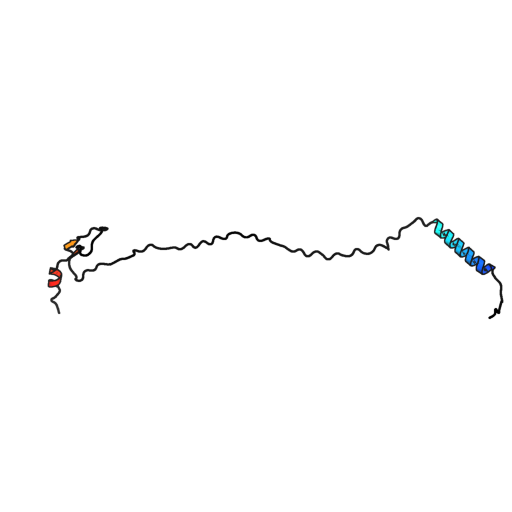CA 1
ATOM 653 C C . ASP A 1 86 ? -21.043 -10.834 31.074 1.00 82.75 86 ASP A C 1
ATOM 655 O O . ASP A 1 86 ? -21.235 -10.879 32.290 1.00 82.75 86 ASP A O 1
ATOM 659 N N . GLY A 1 87 ? -21.851 -10.183 30.246 1.00 84.94 87 GLY A N 1
ATOM 660 C CA . GLY A 1 87 ? -23.044 -9.488 30.698 1.00 84.94 87 GLY A CA 1
ATOM 661 C C . GLY A 1 87 ? -23.893 -9.018 29.528 1.00 84.94 87 GLY A C 1
ATOM 662 O O . GLY A 1 87 ? -23.386 -8.738 28.437 1.00 84.94 87 GLY A O 1
ATOM 663 N N . ARG A 1 88 ? -25.201 -8.897 29.748 1.00 87.44 88 ARG A N 1
ATOM 664 C CA . ARG A 1 88 ? -26.115 -8.302 28.766 1.00 87.44 88 ARG A CA 1
ATOM 665 C C . ARG A 1 88 ? -25.821 -6.809 28.582 1.00 87.44 88 ARG A C 1
ATOM 667 O O . ARG A 1 88 ? -25.696 -6.072 29.558 1.00 87.44 88 ARG A O 1
ATOM 674 N N . VAL A 1 89 ? -25.776 -6.346 27.330 1.00 90.62 89 VAL A N 1
ATOM 675 C CA . VAL A 1 89 ? -25.672 -4.915 26.996 1.00 90.62 89 VAL A CA 1
ATOM 676 C C . VAL A 1 89 ? -26.978 -4.204 27.343 1.00 90.62 89 VAL A C 1
ATOM 678 O O . VAL A 1 89 ? -28.042 -4.593 26.868 1.00 90.62 89 VAL A O 1
ATOM 681 N N . MET A 1 90 ? -26.883 -3.162 28.166 1.00 91.12 90 MET A N 1
ATOM 682 C CA . MET A 1 90 ? -28.009 -2.329 28.593 1.00 91.12 90 MET A CA 1
ATOM 683 C C . MET A 1 90 ? -28.104 -1.028 27.817 1.00 91.12 90 MET A C 1
ATOM 685 O O . MET A 1 90 ? -29.204 -0.570 27.530 1.00 91.12 90 MET A O 1
ATOM 689 N N . ASP A 1 91 ? -26.959 -0.438 27.488 1.00 88.44 91 ASP A N 1
ATOM 690 C CA . ASP A 1 91 ? -26.905 0.829 26.771 1.00 88.44 91 ASP A CA 1
ATOM 691 C C . ASP A 1 91 ? -25.599 0.948 25.979 1.00 88.44 91 ASP A C 1
ATOM 693 O O . ASP A 1 91 ? -24.567 0.399 26.381 1.00 88.44 91 ASP A O 1
ATOM 697 N N . ILE A 1 92 ? -25.648 1.676 24.864 1.00 91.25 92 ILE A N 1
ATOM 698 C CA . ILE A 1 92 ? -24.500 1.976 24.005 1.00 91.25 92 ILE A CA 1
ATOM 699 C C . ILE A 1 92 ? -24.363 3.497 23.948 1.00 91.25 92 ILE A C 1
ATOM 701 O O . ILE A 1 92 ? -25.132 4.180 23.276 1.00 91.25 92 ILE A O 1
ATOM 705 N N . GLY A 1 93 ? -23.356 4.022 24.644 1.00 86.06 93 GLY A N 1
ATOM 706 C CA . GLY A 1 93 ? -23.123 5.463 24.752 1.00 86.06 93 GLY A CA 1
ATOM 707 C C . GLY A 1 93 ? -22.495 6.084 23.501 1.00 86.06 93 GLY A C 1
ATOM 708 O O . GLY A 1 93 ? -22.666 7.275 23.257 1.00 86.06 93 GLY A O 1
ATOM 709 N N . ALA A 1 94 ? -21.816 5.287 22.669 1.00 88.88 94 ALA A N 1
ATOM 710 C CA . ALA A 1 94 ? -21.145 5.766 21.462 1.00 88.88 94 ALA A CA 1
ATOM 711 C C . ALA A 1 94 ? -21.859 5.314 20.179 1.00 88.88 94 ALA A C 1
ATOM 713 O O . ALA A 1 94 ? -22.067 4.123 19.939 1.00 88.88 94 ALA A O 1
ATOM 714 N N . LYS A 1 95 ? -22.176 6.265 19.293 1.00 89.12 95 LYS A N 1
ATOM 715 C CA . LYS A 1 95 ? -22.673 5.955 17.943 1.00 89.12 95 LYS A CA 1
ATOM 716 C C . LYS A 1 95 ? -21.526 5.505 17.038 1.00 89.12 95 LYS A C 1
ATOM 718 O O . LYS A 1 95 ? -20.380 5.924 17.194 1.00 89.12 95 LYS A O 1
ATOM 723 N N . ARG A 1 96 ? -21.839 4.681 16.035 1.00 86.75 96 ARG A N 1
ATOM 724 C CA . ARG A 1 96 ? -20.853 4.239 15.038 1.00 86.75 96 ARG A CA 1
ATOM 725 C C . ARG A 1 96 ? -20.217 5.449 14.342 1.00 86.75 96 ARG A C 1
ATOM 727 O O . ARG A 1 96 ? -20.929 6.282 13.793 1.00 86.75 96 ARG A O 1
ATOM 734 N N . GLY A 1 97 ? -18.885 5.513 14.354 1.00 89.38 97 GLY A N 1
ATOM 735 C CA . GLY A 1 97 ? -18.113 6.601 13.742 1.00 89.38 97 GLY A CA 1
ATOM 736 C C . GLY A 1 97 ? -18.008 7.877 14.585 1.00 89.38 97 GLY A C 1
ATOM 737 O O . GLY A 1 97 ? -17.381 8.833 14.138 1.00 89.38 97 GLY A O 1
ATOM 738 N N . ALA A 1 98 ? -18.586 7.907 15.790 1.00 87.88 98 ALA A N 1
ATOM 739 C CA . ALA A 1 98 ? -18.432 9.038 16.697 1.00 87.88 98 ALA A CA 1
ATOM 740 C C . ALA A 1 98 ? -17.001 9.110 17.255 1.00 87.88 98 ALA A C 1
ATOM 742 O O . ALA A 1 98 ? -16.380 8.085 17.544 1.00 87.88 98 ALA A O 1
ATOM 743 N N . GLN A 1 99 ? -16.492 10.330 17.435 1.00 89.94 99 GLN A N 1
ATOM 744 C CA . GLN A 1 99 ? -15.289 10.550 18.232 1.00 89.94 99 GLN A CA 1
ATOM 745 C C . GLN A 1 99 ? -15.635 10.432 19.714 1.00 89.94 99 GLN A C 1
ATOM 747 O O . GLN A 1 99 ? -16.625 11.004 20.159 1.00 89.94 99 GLN A O 1
ATOM 752 N N . VAL A 1 100 ? -14.799 9.710 20.458 1.00 90.94 100 VAL A N 1
ATOM 753 C CA . VAL A 1 100 ? -14.952 9.490 21.900 1.00 90.94 100 VAL A CA 1
ATOM 754 C C . VAL A 1 100 ? -13.699 9.952 22.634 1.00 90.94 100 VAL A C 1
ATOM 756 O O . VAL A 1 100 ? -12.585 9.839 22.113 1.00 90.94 100 VAL A O 1
ATOM 759 N N . LYS A 1 101 ? -13.868 10.484 23.842 1.00 91.69 101 LYS A N 1
ATOM 760 C CA . LYS A 1 101 ? -12.767 10.907 24.717 1.00 91.69 101 LYS A CA 1
ATOM 761 C C . LYS A 1 101 ? -12.380 9.795 25.690 1.00 91.69 101 LYS A C 1
ATOM 763 O O . LYS A 1 101 ? -13.124 8.847 25.935 1.00 91.69 101 LYS A O 1
ATOM 768 N N . GLN A 1 102 ? -11.195 9.921 26.283 1.00 88.94 102 GLN A N 1
ATOM 769 C CA . GLN A 1 102 ? -10.777 9.015 27.349 1.00 88.94 102 GLN A CA 1
ATOM 770 C C . GLN A 1 102 ? -11.748 9.102 28.535 1.00 88.94 102 GLN A C 1
ATOM 772 O O . GLN A 1 102 ? -12.065 10.192 29.002 1.00 88.94 102 GLN A O 1
ATOM 777 N N . GLY A 1 103 ? -12.193 7.941 29.021 1.00 89.56 103 GLY A N 1
ATOM 778 C CA . GLY A 1 103 ? -13.137 7.841 30.137 1.00 89.56 103 GLY A CA 1
ATOM 779 C C . GLY A 1 103 ? -14.606 8.020 29.748 1.00 89.56 103 GLY A C 1
ATOM 780 O O . GLY A 1 103 ? -15.469 7.943 30.617 1.00 89.56 103 GLY A O 1
ATOM 781 N N . GLU A 1 104 ? -14.909 8.230 28.466 1.00 90.75 104 GLU A N 1
ATOM 782 C CA . GLU A 1 104 ? -16.286 8.305 27.988 1.00 90.75 104 GLU A CA 1
ATOM 783 C C . GLU A 1 104 ? -16.962 6.926 28.008 1.00 90.75 104 GLU A C 1
ATOM 785 O O . GLU A 1 104 ? -16.339 5.894 27.742 1.00 90.75 104 GLU A O 1
ATOM 790 N N . LEU A 1 105 ? -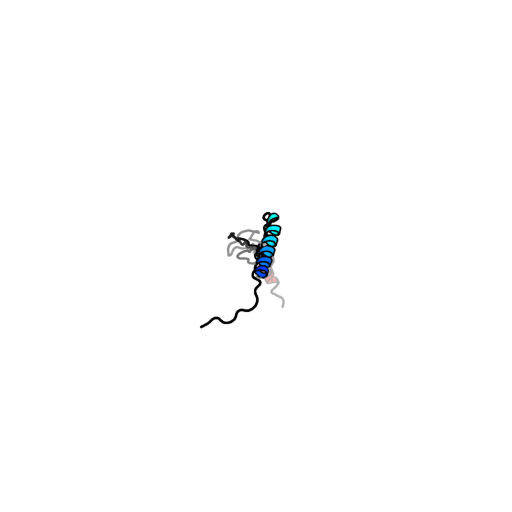18.253 6.901 28.348 1.00 90.44 105 LEU A N 1
ATOM 791 C CA . LEU A 1 105 ? -19.033 5.670 28.403 1.00 90.44 105 LEU A CA 1
ATOM 792 C C . LEU A 1 105 ? -19.289 5.144 26.985 1.00 90.44 105 LEU A C 1
ATOM 794 O O . LEU A 1 105 ? -19.998 5.770 26.204 1.00 90.44 105 LEU A O 1
ATOM 798 N N . ILE A 1 106 ? -18.773 3.952 26.684 1.00 91.69 106 ILE A N 1
ATOM 799 C CA . ILE A 1 106 ? -18.965 3.308 25.376 1.00 91.69 106 ILE A CA 1
ATOM 800 C C . ILE A 1 106 ? -20.118 2.299 25.430 1.00 91.69 106 ILE A C 1
ATOM 802 O O . ILE A 1 106 ? -21.013 2.346 24.589 1.00 91.69 106 ILE A O 1
ATOM 806 N N . VAL A 1 107 ? -20.137 1.420 26.438 1.00 90.69 107 VAL A N 1
ATOM 807 C CA . VAL A 1 107 ? -21.188 0.412 26.659 1.00 90.69 107 VAL A CA 1
ATOM 808 C C . VAL A 1 107 ? -21.448 0.256 28.156 1.00 90.69 107 VAL A C 1
ATOM 810 O O . VAL A 1 107 ? -20.509 0.257 28.952 1.00 90.69 107 VAL A O 1
ATOM 813 N N . ARG A 1 108 ? -22.716 0.079 28.540 1.00 89.50 108 ARG A N 1
ATOM 814 C CA . ARG A 1 108 ? -23.136 -0.311 29.892 1.00 89.50 108 ARG A CA 1
ATOM 815 C C . ARG A 1 108 ? -23.608 -1.763 29.889 1.00 89.50 108 ARG A C 1
ATOM 817 O O . ARG A 1 108 ? -24.439 -2.129 29.062 1.00 89.50 108 ARG A O 1
ATOM 824 N N . LEU A 1 109 ? -23.096 -2.569 30.816 1.00 89.69 109 LEU A N 1
ATOM 825 C CA . LEU A 1 109 ? -23.456 -3.982 30.984 1.00 89.69 109 LEU A CA 1
ATOM 826 C C . LEU A 1 109 ? -24.296 -4.175 32.252 1.00 89.69 109 LEU A C 1
ATOM 828 O O . LEU A 1 109 ? -24.112 -3.440 33.224 1.00 89.69 109 LEU A O 1
ATOM 832 N N . ASP A 1 110 ? -25.202 -5.153 32.245 1.00 86.81 110 ASP A N 1
ATOM 833 C CA . ASP A 1 110 ? -25.969 -5.536 33.433 1.00 86.81 110 ASP A CA 1
ATOM 834 C C . ASP A 1 110 ? -25.087 -6.309 34.427 1.00 86.81 110 ASP A C 1
ATOM 836 O O . ASP A 1 110 ? -24.558 -7.377 34.123 1.00 86.81 110 ASP A O 1
ATOM 840 N N . VAL A 1 111 ? -24.949 -5.771 35.639 1.00 79.88 111 VAL A N 1
ATOM 841 C CA . VAL A 1 111 ? -24.143 -6.356 36.721 1.00 79.88 111 VAL A CA 1
ATOM 842 C C . VAL A 1 111 ? -24.843 -7.560 37.364 1.00 79.88 111 VAL A C 1
ATOM 844 O O . VAL A 1 111 ? -24.186 -8.391 37.987 1.00 79.88 111 VAL A O 1
ATOM 847 N N . ARG A 1 112 ? -26.164 -7.710 37.207 1.00 77.12 112 ARG A N 1
ATOM 848 C CA . ARG A 1 112 ? -26.906 -8.861 37.756 1.00 77.12 112 ARG A CA 1
ATOM 849 C C . ARG A 1 112 ? -26.462 -10.183 37.128 1.00 77.12 112 ARG A C 1
ATOM 851 O O . ARG A 1 112 ? -26.479 -11.209 37.802 1.00 77.12 112 ARG A O 1
ATOM 858 N N . ASP A 1 113 ? -26.000 -10.140 35.878 1.00 68.00 113 ASP A N 1
ATOM 859 C CA . ASP A 1 113 ? -25.497 -11.312 35.150 1.00 68.00 113 ASP A CA 1
ATOM 860 C C . ASP A 1 113 ? -24.190 -11.858 35.766 1.00 68.00 113 ASP A C 1
ATOM 862 O O . ASP A 1 113 ? -23.936 -13.061 35.744 1.00 68.00 113 ASP A O 1
ATOM 866 N N . LEU A 1 114 ? -23.405 -10.994 36.428 1.00 68.06 114 LEU A N 1
ATOM 867 C CA . LEU A 1 114 ? -22.224 -11.398 37.200 1.00 68.06 114 LEU A CA 1
ATOM 868 C C . LEU A 1 114 ? -22.612 -12.203 38.451 1.00 68.06 114 LEU A C 1
ATOM 870 O O . LEU A 1 114 ? -21.968 -13.199 38.775 1.00 68.06 114 LEU A O 1
ATOM 874 N N . GLN A 1 115 ? -23.668 -11.783 39.154 1.00 65.94 115 GLN A N 1
ATOM 875 C CA . GLN A 1 115 ? -24.102 -12.427 40.400 1.00 65.94 115 GLN A CA 1
ATOM 876 C C . GLN A 1 115 ? -24.797 -13.771 40.149 1.00 65.94 115 GLN A C 1
ATOM 878 O O . GLN A 1 115 ? -24.660 -14.685 40.955 1.00 65.94 115 GLN A O 1
ATOM 883 N N . GLY A 1 116 ? -25.491 -13.918 39.016 1.00 62.47 116 GLY A N 1
ATOM 884 C CA . GLY A 1 116 ? -26.161 -15.168 38.643 1.00 62.47 116 GLY A CA 1
ATOM 885 C C . GLY A 1 116 ? -25.220 -16.304 38.221 1.00 62.47 116 GLY A C 1
ATOM 886 O O . GLY A 1 116 ? -25.645 -17.455 38.198 1.00 62.47 116 GLY A O 1
ATOM 887 N N . ARG A 1 117 ? -23.953 -16.005 37.892 1.00 58.97 117 ARG A N 1
ATOM 888 C CA . ARG A 1 117 ? -22.968 -16.991 37.398 1.00 58.97 117 ARG A CA 1
ATOM 889 C C . ARG A 1 117 ? -21.828 -17.306 38.370 1.00 58.97 117 ARG A C 1
ATOM 891 O O . ARG A 1 117 ? -21.146 -18.304 38.178 1.00 58.97 117 ARG A O 1
ATOM 898 N N . GLY A 1 118 ? -21.628 -16.507 39.420 1.00 58.41 118 GLY A N 1
ATOM 899 C CA . GLY A 1 118 ? -20.563 -16.697 40.419 1.00 58.41 118 GLY A CA 1
ATOM 900 C C . GLY A 1 118 ? -20.818 -17.795 41.461 1.00 58.41 118 GLY A C 1
ATOM 901 O O . GLY A 1 118 ? -20.183 -17.781 42.511 1.00 58.41 118 GLY A O 1
ATOM 902 N N . GLY A 1 119 ? -21.759 -18.708 41.214 1.00 55.81 119 GLY A N 1
ATOM 903 C CA . GLY A 1 119 ? -22.209 -19.684 42.201 1.00 55.81 119 GLY A CA 1
ATOM 904 C C . GLY A 1 119 ? -22.532 -21.048 41.614 1.00 55.81 119 GLY A C 1
ATOM 905 O O . GLY A 1 119 ? -23.649 -21.499 41.806 1.00 55.81 119 GLY A O 1
ATOM 906 N N . VAL A 1 120 ? -21.588 -21.704 40.931 1.00 54.00 120 VAL A N 1
ATOM 907 C CA . VAL A 1 120 ? -21.558 -23.173 40.813 1.00 54.00 120 VAL A CA 1
ATOM 908 C C . VAL A 1 120 ? -20.106 -23.653 40.658 1.00 54.00 120 VAL A C 1
ATOM 910 O O . VAL A 1 120 ? -19.482 -23.369 39.641 1.00 54.00 120 VAL A O 1
ATOM 913 N N . SER A 1 121 ? -19.691 -24.432 41.666 1.00 45.84 121 SER A N 1
ATOM 914 C CA . SER A 1 121 ? -18.595 -25.417 41.770 1.00 45.84 121 SER A CA 1
ATOM 915 C C . SER A 1 121 ? -17.129 -24.995 41.677 1.00 45.84 121 SER A C 1
ATOM 917 O O . SER A 1 121 ? -16.719 -24.322 40.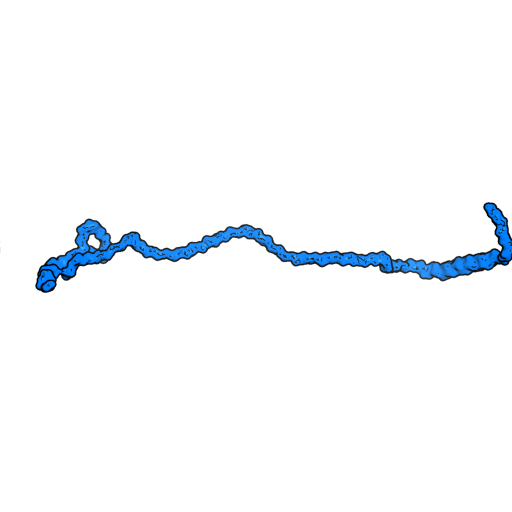713 1.00 45.84 121 SER A O 1
#

Sequence (121 aa):
MKRFLQRNQSPIAALGITVASTLWLLSGTGATGSARDPSLEAPPVDRPAVTRVRVKTMESQRVIREVIIYGKTEASRSVTLRAKIDGRVMDIGAKRGAQVKQGELIVRLDVRDLQGRGGVS